Protein AF-A0A920UGA3-F1 (afdb_monomer)

Radius of gyration: 22.02 Å; Cα contacts (8 Å, |Δi|>4): 29; chains: 1; bounding box: 41×31×46 Å

Solvent-accessible surface area (backbone atoms only — not comparable to full-atom values): 3508 Å² total; per-residue (Å²): 118,28,56,19,70,88,62,75,32,99,41,60,53,74,81,52,76,70,83,80,54,87,85,84,84,87,81,75,94,71,86,85,84,77,81,52,68,60,78,76,39,38,74,54,35,74,74,72,55,128

Sequence (50 aa):
MGCGTWGRNSISDNLNYRHFLNIVRVVHPVTPVEPSEEEIFGDFWEKYGR

pLDDT: mean 94.11, std 4.63, range [73.56, 97.88]

Structure (mmCIF, N/CA/C/O backbone):
data_AF-A0A920UGA3-F1
#
_entry.id   AF-A0A920UGA3-F1
#
loop_
_atom_site.group_PDB
_atom_site.id
_atom_site.type_symbol
_atom_site.label_atom_id
_atom_site.label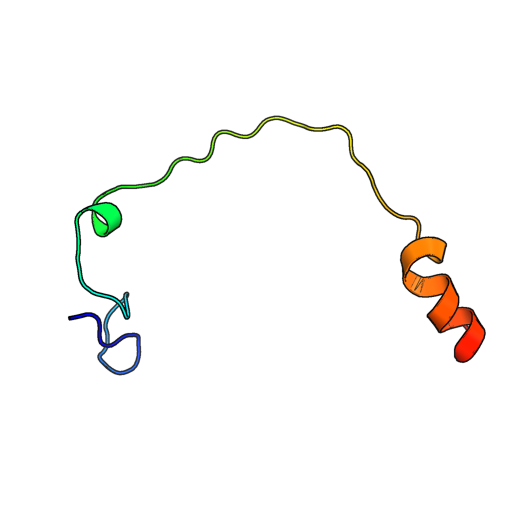_alt_id
_atom_site.label_comp_id
_atom_site.label_asym_id
_atom_site.label_entity_id
_atom_site.label_seq_id
_atom_site.pdbx_PDB_ins_code
_atom_site.Cartn_x
_atom_site.Cartn_y
_atom_site.Cartn_z
_atom_site.occupancy
_atom_site.B_iso_or_equiv
_atom_site.auth_seq_id
_atom_site.auth_comp_id
_atom_site.auth_asym_id
_atom_site.auth_atom_id
_atom_site.pdbx_PDB_model_num
ATOM 1 N N . MET A 1 1 ? 16.466 -13.907 -12.048 1.00 73.56 1 MET A N 1
ATOM 2 C CA . MET A 1 1 ? 16.497 -14.857 -10.923 1.00 73.56 1 MET A CA 1
ATOM 3 C C . MET A 1 1 ? 16.603 -14.059 -9.638 1.00 73.56 1 MET A C 1
ATOM 5 O O . MET A 1 1 ? 17.696 -13.626 -9.298 1.00 73.56 1 MET A O 1
ATOM 9 N N . GLY A 1 2 ? 15.476 -13.783 -8.987 1.00 82.25 2 GLY A N 1
ATOM 10 C CA . GLY A 1 2 ? 15.464 -13.253 -7.629 1.00 82.25 2 GLY A CA 1
ATOM 11 C C . GLY A 1 2 ? 15.439 -14.416 -6.645 1.00 82.25 2 GLY A C 1
ATOM 12 O O . GLY A 1 2 ? 14.492 -15.190 -6.646 1.00 82.25 2 GLY A O 1
ATOM 13 N N . CYS A 1 3 ? 16.479 -14.578 -5.828 1.00 90.69 3 CYS A N 1
ATOM 14 C CA . CYS A 1 3 ? 16.514 -15.613 -4.782 1.00 90.69 3 CYS A CA 1
ATOM 15 C C . CYS A 1 3 ? 16.185 -15.047 -3.390 1.00 90.69 3 CYS A C 1
ATOM 17 O O . CYS A 1 3 ? 16.532 -15.656 -2.375 1.00 90.69 3 CYS A O 1
ATOM 19 N N . GLY A 1 4 ? 15.574 -13.858 -3.344 1.00 92.50 4 GLY A N 1
ATOM 20 C CA . GLY A 1 4 ? 15.212 -13.163 -2.116 1.00 92.50 4 GLY A CA 1
ATOM 21 C C . GLY A 1 4 ? 16.391 -12.962 -1.165 1.00 92.50 4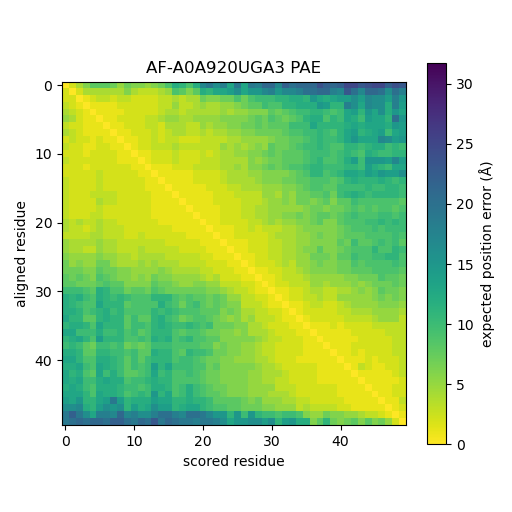 GLY A C 1
ATOM 22 O O . GLY A 1 4 ? 17.564 -13.091 -1.533 1.00 92.50 4 GLY A O 1
ATOM 23 N N . THR A 1 5 ? 16.076 -12.689 0.097 1.00 94.38 5 THR A N 1
ATOM 24 C CA . THR A 1 5 ? 17.083 -12.440 1.136 1.00 94.38 5 THR A CA 1
ATOM 25 C C . THR A 1 5 ? 17.971 -13.656 1.405 1.00 94.38 5 THR A C 1
ATOM 27 O O . THR A 1 5 ? 19.146 -13.491 1.725 1.00 94.38 5 THR A O 1
ATOM 30 N N . TRP A 1 6 ? 17.459 -14.873 1.197 1.00 92.44 6 TRP A N 1
ATOM 31 C CA . TRP A 1 6 ? 18.217 -16.119 1.364 1.00 92.44 6 TRP A CA 1
ATOM 32 C C . TRP A 1 6 ? 19.370 -16.231 0.363 1.00 92.44 6 TRP A C 1
ATOM 34 O O . TRP A 1 6 ? 20.465 -16.657 0.722 1.00 92.44 6 TRP A O 1
ATOM 44 N N . GLY A 1 7 ? 19.158 -15.784 -0.876 1.00 93.69 7 GLY A N 1
ATOM 45 C CA . GLY A 1 7 ? 20.203 -15.686 -1.895 1.00 93.69 7 GLY A CA 1
ATOM 46 C C . GLY A 1 7 ? 20.912 -14.333 -1.940 1.00 93.69 7 GLY A C 1
ATOM 47 O O . GLY A 1 7 ? 21.542 -14.036 -2.950 1.00 93.69 7 GLY A O 1
ATOM 48 N N . ARG A 1 8 ? 20.780 -13.500 -0.896 1.00 93.25 8 ARG A N 1
ATOM 49 C CA . ARG A 1 8 ? 21.332 -12.132 -0.825 1.00 93.25 8 ARG A CA 1
ATOM 50 C C . ARG A 1 8 ? 20.888 -11.212 -1.979 1.00 93.25 8 ARG A C 1
ATOM 52 O O . ARG A 1 8 ? 21.645 -10.341 -2.394 1.00 93.25 8 ARG A O 1
ATOM 59 N N . ASN A 1 9 ? 19.659 -11.376 -2.473 1.00 95.38 9 ASN A N 1
ATOM 60 C CA . ASN A 1 9 ? 19.041 -10.497 -3.471 1.00 95.38 9 ASN A CA 1
ATOM 61 C C . ASN A 1 9 ? 17.953 -9.614 -2.840 1.00 95.38 9 ASN A C 1
ATOM 63 O O . ASN A 1 9 ? 17.280 -10.020 -1.894 1.00 95.38 9 ASN A O 1
ATOM 67 N N . SER A 1 10 ? 17.742 -8.420 -3.400 1.00 93.44 10 SER A N 1
ATOM 68 C CA . SER A 1 10 ? 16.683 -7.487 -2.979 1.00 93.44 10 SER A CA 1
ATOM 69 C C . SER A 1 10 ? 15.287 -7.859 -3.493 1.00 93.44 10 SER A C 1
ATOM 71 O O . SER A 1 10 ? 14.302 -7.284 -3.038 1.00 93.44 10 SER A O 1
ATOM 73 N N . ILE A 1 11 ? 15.196 -8.817 -4.421 1.00 95.19 11 ILE A N 1
ATOM 74 C CA . ILE A 1 11 ? 13.948 -9.281 -5.031 1.00 95.19 11 ILE A CA 1
ATOM 75 C C . ILE A 1 11 ? 13.886 -10.811 -5.068 1.00 95.19 11 ILE A C 1
ATOM 77 O O . ILE A 1 11 ? 14.914 -11.492 -5.160 1.00 95.19 11 ILE A O 1
ATOM 81 N N . SER A 1 12 ? 12.669 -11.348 -5.006 1.00 95.56 12 SER A N 1
ATOM 82 C CA . SER A 1 12 ? 12.386 -12.792 -5.087 1.00 95.56 12 SER A CA 1
ATOM 83 C C . SER A 1 12 ? 11.762 -13.204 -6.422 1.00 95.56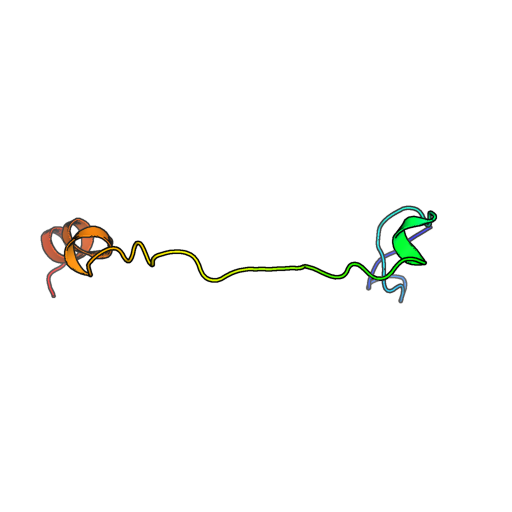 12 SER A C 1
ATOM 85 O O . SER A 1 12 ? 11.557 -14.388 -6.667 1.00 95.56 12 SER A O 1
ATOM 87 N N . ASP A 1 13 ? 11.423 -12.246 -7.278 1.00 94.88 13 ASP A N 1
ATOM 88 C CA . ASP A 1 13 ? 10.768 -12.472 -8.559 1.00 94.88 13 ASP A CA 1
ATOM 89 C C . ASP A 1 13 ? 11.758 -12.397 -9.735 1.00 94.88 13 ASP A C 1
ATOM 91 O O . ASP A 1 13 ? 12.980 -12.260 -9.592 1.00 94.88 13 ASP A O 1
ATOM 9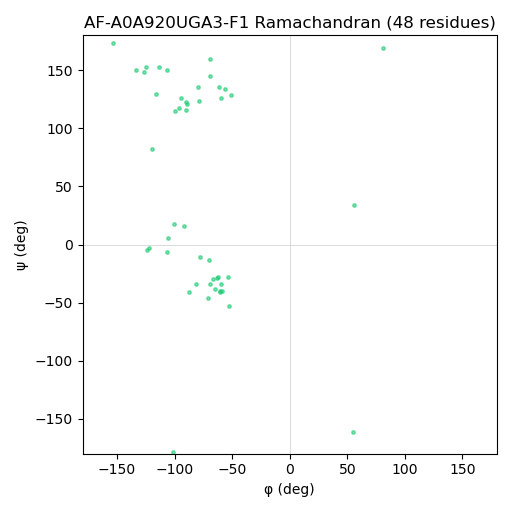5 N N . ASN A 1 14 ? 11.231 -12.562 -10.947 1.00 95.38 14 ASN A N 1
ATOM 96 C CA . ASN A 1 14 ? 12.031 -12.447 -12.155 1.00 95.38 14 ASN A CA 1
ATOM 97 C C . ASN A 1 14 ? 12.258 -10.979 -12.518 1.00 95.38 14 ASN A C 1
ATOM 99 O O . ASN A 1 14 ? 11.312 -10.232 -12.776 1.00 95.38 14 ASN A O 1
ATOM 103 N N . LEU A 1 15 ? 13.540 -10.611 -12.623 1.00 94.44 15 LEU A N 1
ATOM 104 C CA . LEU A 1 15 ? 13.971 -9.294 -13.072 1.00 94.44 15 LEU A CA 1
ATOM 105 C C . LEU A 1 15 ? 13.283 -8.923 -14.392 1.00 94.44 15 LEU A C 1
ATOM 107 O O . LEU A 1 15 ? 13.300 -9.674 -15.365 1.00 94.44 15 LEU A O 1
ATOM 111 N N . ASN A 1 16 ? 12.687 -7.740 -14.401 1.00 95.31 16 ASN A N 1
ATOM 112 C CA . ASN A 1 16 ? 11.977 -7.154 -15.532 1.00 95.31 16 ASN A CA 1
ATOM 113 C C . ASN A 1 16 ? 12.009 -5.623 -15.416 1.00 95.31 16 ASN A C 1
ATOM 115 O O . ASN A 1 16 ? 12.437 -5.0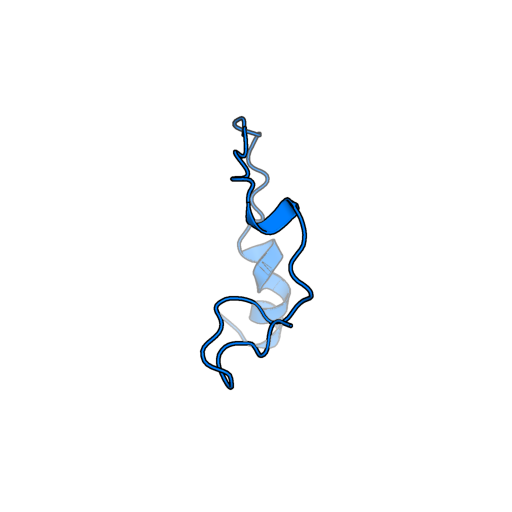92 -14.391 1.00 95.31 16 ASN A O 1
ATOM 119 N N . TYR A 1 17 ? 11.522 -4.920 -16.441 1.00 97.44 17 TYR A N 1
ATOM 120 C CA . TYR A 1 17 ? 11.609 -3.460 -16.553 1.00 97.44 17 TYR A CA 1
ATOM 121 C C . TYR A 1 17 ? 11.060 -2.680 -15.341 1.00 97.44 17 TYR A C 1
ATOM 123 O O . TYR A 1 17 ? 11.555 -1.594 -15.055 1.00 97.44 17 TYR A O 1
ATOM 131 N N . ARG A 1 18 ? 10.087 -3.221 -14.590 1.00 95.75 18 ARG A N 1
ATOM 132 C CA . ARG A 1 18 ? 9.504 -2.542 -13.415 1.00 95.75 18 ARG A CA 1
ATOM 133 C C . ARG A 1 18 ? 10.526 -2.278 -12.311 1.00 95.75 18 ARG A C 1
ATOM 135 O O . ARG A 1 18 ? 10.395 -1.295 -11.598 1.00 95.75 18 ARG A O 1
ATOM 142 N N . HIS A 1 19 ? 11.562 -3.106 -12.216 1.00 95.50 19 HIS A N 1
ATOM 143 C CA . HIS A 1 19 ? 12.646 -2.951 -11.243 1.00 95.50 19 HIS A CA 1
ATOM 144 C C . HIS A 1 19 ? 13.559 -1.756 -11.535 1.00 95.50 19 HIS A C 1
ATOM 146 O O . HIS A 1 19 ? 14.355 -1.371 -10.685 1.00 95.50 19 HIS A O 1
ATOM 152 N N . PHE A 1 20 ? 13.448 -1.179 -12.732 1.00 96.69 20 PHE A N 1
ATOM 153 C CA . PHE A 1 20 ? 14.226 -0.023 -13.171 1.00 96.69 20 PHE A CA 1
ATOM 154 C C . PHE A 1 20 ? 13.402 1.268 -13.190 1.00 96.69 20 PHE A C 1
ATOM 156 O O . PHE A 1 20 ? 13.890 2.299 -13.647 1.00 96.69 20 PHE A O 1
ATOM 163 N N . LEU A 1 21 ? 12.153 1.228 -12.717 1.00 97.88 21 LEU A N 1
ATOM 164 C CA . LEU A 1 21 ? 11.268 2.383 -12.668 1.00 97.88 21 LEU A CA 1
ATOM 165 C C . LEU A 1 21 ? 10.930 2.720 -11.219 1.00 97.88 21 LEU A C 1
ATOM 167 O O . LEU A 1 21 ? 10.460 1.874 -10.462 1.00 97.88 21 LEU A O 1
ATOM 171 N N . ASN A 1 22 ? 11.099 3.988 -10.858 1.00 97.88 22 ASN A N 1
ATOM 172 C CA . ASN A 1 22 ? 10.569 4.509 -9.606 1.00 97.88 22 ASN A CA 1
ATOM 173 C C . ASN A 1 22 ? 9.075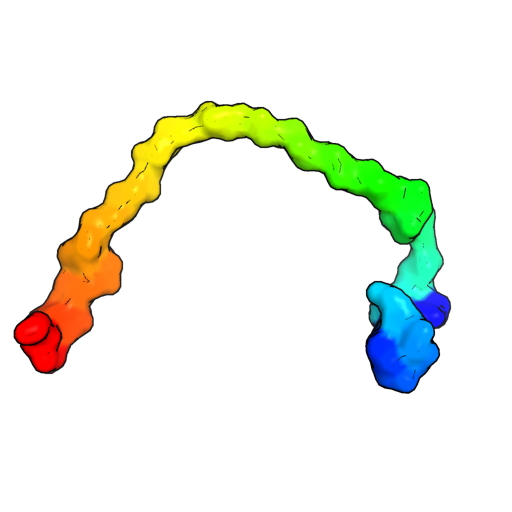 4.817 -9.772 1.00 97.88 22 ASN A C 1
ATOM 175 O O . ASN A 1 22 ? 8.670 5.430 -10.761 1.00 97.88 22 ASN A O 1
ATOM 179 N N . ILE A 1 23 ? 8.257 4.422 -8.794 1.00 96.75 23 ILE A N 1
ATOM 180 C CA . ILE A 1 23 ? 6.824 4.739 -8.767 1.00 96.75 23 ILE A CA 1
ATOM 181 C C . ILE A 1 23 ? 6.617 5.978 -7.900 1.00 96.75 23 ILE A C 1
ATOM 183 O O . ILE A 1 23 ? 6.851 5.944 -6.694 1.00 96.75 23 ILE A O 1
ATOM 187 N N . VAL A 1 24 ? 6.117 7.053 -8.506 1.00 97.81 24 VAL A N 1
ATOM 188 C CA . VAL A 1 24 ? 5.641 8.233 -7.777 1.00 97.81 24 VAL A CA 1
ATOM 189 C C . VAL A 1 24 ? 4.138 8.091 -7.559 1.00 97.81 24 VAL A C 1
ATOM 191 O O . VAL A 1 24 ? 3.387 7.880 -8.510 1.00 97.81 24 VAL A O 1
ATOM 194 N N . ARG A 1 25 ? 3.687 8.200 -6.306 1.00 96.94 25 ARG A N 1
ATOM 195 C CA . ARG A 1 25 ? 2.259 8.217 -5.961 1.00 96.94 25 ARG A CA 1
ATOM 196 C C . ARG A 1 25 ? 1.8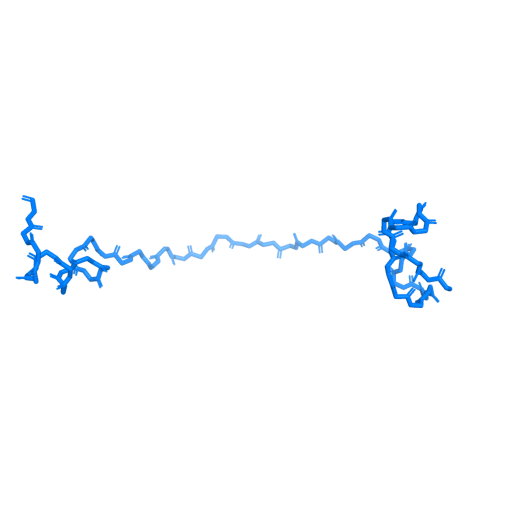12 9.656 -5.741 1.00 96.94 25 ARG A C 1
ATOM 198 O O . ARG A 1 25 ? 2.262 10.298 -4.799 1.00 96.94 25 ARG A O 1
ATOM 205 N N . VAL A 1 26 ? 0.925 10.140 -6.604 1.00 96.75 26 VAL A N 1
ATOM 206 C CA . VAL A 1 26 ? 0.251 11.431 -6.432 1.00 96.75 26 VAL A CA 1
ATOM 207 C C . VAL A 1 26 ? -1.021 11.183 -5.631 1.00 96.75 26 VAL A C 1
ATOM 209 O O . VAL A 1 26 ? -1.854 10.372 -6.030 1.00 96.75 26 VAL A O 1
ATOM 212 N N . VAL A 1 27 ? -1.137 11.836 -4.478 1.00 96.19 27 VAL A N 1
ATOM 213 C CA . VAL A 1 27 ? -2.278 11.701 -3.566 1.00 96.19 27 VAL A CA 1
ATOM 214 C C . VAL A 1 27 ? -2.887 13.068 -3.281 1.00 96.19 27 VAL A C 1
ATOM 216 O O . VAL A 1 27 ? -2.197 14.085 -3.326 1.00 96.19 27 VAL A O 1
ATOM 219 N N . HIS A 1 28 ? -4.179 13.074 -2.967 1.00 96.31 28 HIS A N 1
ATOM 220 C CA . HIS A 1 28 ? -4.941 14.263 -2.594 1.00 96.31 28 HIS A CA 1
ATOM 221 C C . HIS A 1 28 ? -5.634 13.995 -1.255 1.00 96.31 28 HIS A C 1
ATOM 223 O O . HIS A 1 28 ? -6.002 12.842 -1.001 1.00 96.31 28 HIS A O 1
ATOM 229 N N . PRO A 1 29 ? -5.845 15.021 -0.415 1.00 95.56 29 PRO A N 1
ATOM 230 C CA . PRO A 1 29 ? -6.673 14.880 0.773 1.00 95.56 29 PRO A CA 1
ATOM 231 C C . PRO A 1 29 ? -8.074 14.386 0.398 1.00 95.56 29 PRO A C 1
ATOM 233 O O . PRO A 1 29 ? -8.694 14.901 -0.532 1.00 95.56 29 PRO A O 1
ATOM 236 N N . VAL A 1 30 ? -8.562 13.396 1.136 1.00 94.69 30 VAL A N 1
ATOM 237 C CA . VAL A 1 30 ? -9.951 12.929 1.089 1.00 94.69 30 VAL A CA 1
ATOM 238 C C . VAL A 1 30 ? -10.606 13.243 2.426 1.00 94.69 30 VAL A C 1
ATOM 240 O O . VAL A 1 30 ? -9.914 13.336 3.441 1.00 94.69 30 VAL A O 1
ATOM 243 N N . THR A 1 31 ? -11.925 13.422 2.440 1.00 96.38 31 THR A N 1
ATOM 244 C CA . THR A 1 31 ? -12.660 13.598 3.695 1.00 96.38 31 THR A CA 1
ATOM 245 C C . THR A 1 31 ? -12.452 12.366 4.583 1.00 96.38 31 THR A C 1
ATOM 247 O O . THR A 1 31 ? -12.699 11.254 4.107 1.00 96.38 31 THR A O 1
ATOM 250 N N . PRO A 1 32 ? -11.995 12.531 5.839 1.00 93.25 32 PRO A N 1
ATOM 251 C CA . PRO A 1 32 ? -11.841 11.414 6.760 1.00 93.25 32 PRO A CA 1
ATOM 252 C C . PRO A 1 32 ? -13.188 10.743 7.031 1.00 93.25 32 PRO A C 1
ATOM 254 O O . PRO A 1 32 ? -14.190 11.415 7.272 1.00 93.25 32 PRO A O 1
ATOM 257 N N . VAL A 1 33 ? -13.191 9.415 6.998 1.00 94.06 33 VAL A N 1
ATOM 258 C CA . VAL A 1 33 ? -14.299 8.578 7.464 1.00 94.06 33 VAL A CA 1
ATOM 259 C C . VAL A 1 33 ? -13.721 7.725 8.583 1.00 94.06 33 VAL A C 1
ATOM 261 O O . VAL A 1 33 ? -13.231 6.622 8.350 1.00 94.06 33 VAL A O 1
ATOM 264 N N . GLU A 1 34 ? -13.659 8.313 9.773 1.00 93.81 34 GLU A N 1
ATOM 265 C CA . GLU A 1 34 ? -13.103 7.666 10.958 1.00 93.81 34 GLU A CA 1
ATOM 266 C C . GLU A 1 34 ? -14.218 6.922 11.701 1.00 93.81 34 GLU A C 1
ATOM 268 O O . GLU A 1 34 ? -15.218 7.550 12.055 1.00 93.81 34 GLU A O 1
ATOM 273 N N . PRO A 1 35 ? -14.082 5.604 11.921 1.00 94.31 35 PRO A N 1
ATOM 274 C CA . PRO A 1 35 ? -14.994 4.875 12.789 1.00 94.31 35 PRO A CA 1
ATOM 275 C C . PRO A 1 35 ? -14.783 5.295 14.249 1.00 94.31 35 PRO A C 1
ATOM 277 O O . PRO A 1 35 ? -13.661 5.567 14.684 1.00 94.31 35 PRO A O 1
ATOM 280 N N . SER A 1 36 ? -15.866 5.325 15.012 1.00 95.44 36 SER A N 1
ATOM 281 C CA . SER A 1 36 ? -15.854 5.527 16.460 1.00 95.44 36 SER A CA 1
ATOM 282 C C . SER A 1 36 ? -15.265 4.324 17.203 1.00 95.44 36 SER A C 1
ATOM 284 O O . SER A 1 36 ? -15.234 3.202 16.695 1.00 95.44 36 SER A O 1
ATOM 286 N N . GLU A 1 37 ? -14.814 4.543 18.441 1.00 94.94 37 GLU A N 1
ATOM 287 C CA . GLU A 1 37 ? -14.323 3.454 19.292 1.00 94.94 37 GLU A CA 1
ATOM 288 C C . GLU A 1 37 ? -15.407 2.402 19.550 1.00 94.94 37 GLU A C 1
ATOM 290 O O . GLU A 1 37 ? -15.116 1.213 19.471 1.00 94.94 37 GLU A O 1
ATOM 295 N N . GLU A 1 38 ? -16.659 2.810 19.769 1.00 95.19 38 GLU A N 1
ATOM 296 C CA . GLU A 1 38 ? -17.797 1.892 19.866 1.00 95.19 38 GLU A CA 1
ATOM 297 C C . GLU A 1 38 ? -17.999 1.044 18.597 1.00 95.19 38 GLU A C 1
ATOM 299 O O . GLU A 1 38 ? -18.270 -0.147 18.715 1.00 95.19 38 GLU A O 1
ATOM 304 N N . GLU A 1 39 ? -17.835 1.600 17.392 1.00 95.62 39 GLU A N 1
ATOM 305 C CA . GLU A 1 39 ? -17.945 0.823 16.142 1.00 95.62 39 GLU A CA 1
ATOM 306 C C . GLU A 1 39 ? -16.826 -0.216 15.990 1.00 95.62 39 GLU A C 1
ATOM 308 O O . GLU A 1 39 ? -17.029 -1.251 15.355 1.00 95.62 39 GLU A O 1
ATOM 313 N N . ILE A 1 40 ? -15.645 0.044 16.558 1.00 96.12 40 ILE A N 1
ATOM 314 C CA . ILE A 1 40 ? -14.507 -0.881 16.493 1.00 96.12 40 ILE A CA 1
ATOM 315 C C . ILE A 1 40 ? -14.546 -1.904 17.641 1.00 96.12 40 ILE A C 1
ATOM 317 O O . ILE A 1 40 ? -14.216 -3.075 17.437 1.00 96.12 40 ILE A O 1
ATOM 321 N N . PHE A 1 41 ? 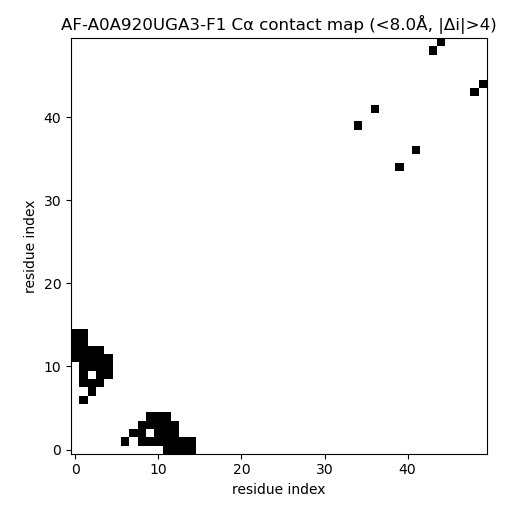-14.902 -1.472 18.854 1.00 96.50 41 PHE A N 1
ATOM 322 C CA . PHE A 1 41 ? -14.680 -2.212 20.101 1.00 96.50 41 PHE A CA 1
ATOM 323 C C . PHE A 1 41 ? -15.952 -2.508 20.900 1.00 96.50 41 PHE A C 1
ATOM 325 O O . PHE A 1 41 ? -15.859 -3.205 21.912 1.00 96.50 41 PHE A O 1
ATOM 332 N N . GLY A 1 42 ? -17.126 -2.043 20.466 1.00 96.12 42 GLY A N 1
ATOM 333 C CA . GLY A 1 42 ? -18.394 -2.227 21.179 1.00 96.12 42 GLY A CA 1
ATOM 334 C C . GLY A 1 42 ? -18.668 -3.690 21.527 1.00 96.12 42 GLY A C 1
ATOM 335 O O . GLY A 1 42 ? -18.807 -4.024 22.703 1.00 96.12 42 GLY A O 1
ATOM 336 N N . ASP A 1 43 ? -18.604 -4.579 20.531 1.00 95.69 43 ASP A N 1
ATOM 337 C CA . ASP A 1 43 ? -18.792 -6.028 20.712 1.00 95.69 43 ASP A CA 1
ATOM 338 C C . ASP A 1 43 ? -17.767 -6.639 21.684 1.00 95.69 43 ASP A C 1
ATOM 340 O O . ASP A 1 43 ? -18.054 -7.586 22.423 1.00 95.69 43 ASP A O 1
ATOM 344 N N . PHE A 1 44 ? -16.539 -6.114 21.684 1.00 96.81 44 PHE A N 1
ATOM 345 C CA . PHE A 1 44 ? -15.481 -6.587 22.569 1.00 96.81 44 PHE A CA 1
ATOM 346 C C . PHE A 1 44 ? -15.753 -6.176 24.022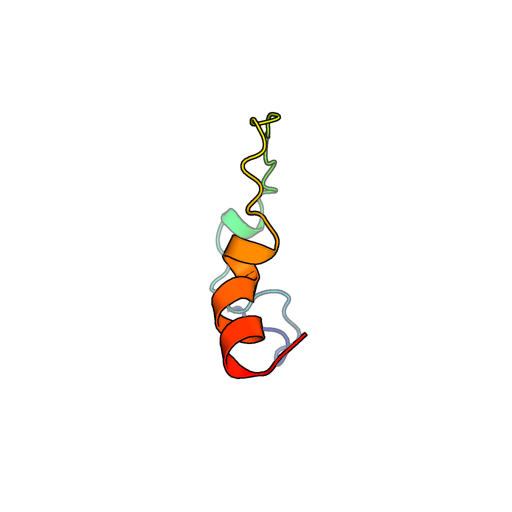 1.00 96.81 44 PHE A C 1
ATOM 348 O O . PHE A 1 44 ? -15.664 -7.019 24.919 1.00 96.81 44 PHE A O 1
ATOM 355 N N . TRP A 1 45 ? -16.127 -4.918 24.260 1.00 96.94 45 TRP A N 1
ATOM 356 C CA . TRP A 1 45 ? -16.445 -4.418 25.598 1.00 96.94 45 TRP A CA 1
ATOM 357 C C . TRP A 1 45 ? -17.740 -5.001 26.154 1.00 96.94 45 TRP A C 1
ATOM 359 O O . TRP A 1 45 ? -17.801 -5.285 27.349 1.00 96.94 45 TRP A O 1
ATOM 369 N N . GLU A 1 46 ? -18.740 -5.260 25.310 1.00 95.12 46 GLU A N 1
ATOM 370 C CA . GLU A 1 46 ? -19.954 -5.971 25.724 1.00 95.12 46 GLU A CA 1
ATOM 371 C C . GLU A 1 46 ? -19.614 -7.375 26.241 1.00 95.12 46 GLU A C 1
ATOM 373 O O . GLU A 1 46 ? -20.139 -7.830 27.258 1.00 95.12 46 GLU A O 1
ATOM 378 N N . LYS A 1 47 ? -18.684 -8.057 25.566 1.00 95.94 47 LYS A N 1
ATOM 379 C CA . LYS A 1 47 ? -18.333 -9.440 25.882 1.00 95.94 47 LYS A CA 1
ATOM 380 C C . LYS A 1 47 ? -17.364 -9.589 27.057 1.00 95.94 47 LYS A C 1
ATOM 382 O O . LYS A 1 47 ? -17.441 -10.590 27.772 1.00 95.94 47 LYS A O 1
ATOM 387 N N . TYR A 1 48 ? -16.435 -8.652 27.235 1.00 95.88 48 TYR A N 1
ATOM 388 C CA . TYR A 1 48 ? -15.313 -8.801 28.173 1.00 95.88 48 TYR A CA 1
ATOM 389 C C . TYR A 1 48 ? -15.201 -7.686 29.218 1.00 95.88 48 TYR A C 1
ATOM 391 O O . TYR A 1 48 ? -14.375 -7.794 30.124 1.00 95.88 48 TYR A O 1
ATOM 399 N N . GLY A 1 49 ? -16.045 -6.658 29.139 1.00 84.31 49 GLY A N 1
ATOM 400 C CA . GLY A 1 49 ? -15.936 -5.461 29.964 1.00 84.31 49 GLY A CA 1
ATOM 401 C C . GLY A 1 49 ? -14.908 -4.465 29.424 1.00 84.31 49 GLY A C 1
ATOM 402 O O . GLY A 1 49 ? -14.139 -4.760 28.504 1.00 84.31 49 GLY A O 1
ATOM 403 N N . ARG A 1 50 ? -14.927 -3.264 30.004 1.00 78.69 50 ARG A N 1
ATOM 404 C CA . ARG A 1 50 ? -14.035 -2.150 29.679 1.00 78.69 50 ARG A CA 1
ATOM 405 C C . ARG A 1 50 ? -13.094 -1.848 30.837 1.00 78.69 50 ARG A C 1
ATOM 407 O O . ARG A 1 50 ? -13.560 -1.923 31.996 1.00 78.69 50 ARG A O 1
#

Secondary structure (DSSP, 8-state):
---TGGGT-S-SS---GGGG-PPP---------PPPHHHHHHHHHHHH--

Mean predicted aligned error: 6.35 Å

Foldseek 3Di:
DAVPVVVPGPDNDDDDPVVVDDDDDDDDDDPDDDDDPCVVCVVVCVVPND